Protein AF-A0A966RNT3-F1 (afdb_monomer_lite)

Secondary structure (DSSP, 8-state):
--TTPPPPGGGGGGT--SHHHHHHHHHHTSTT--------S-HHHHHHHHHTTSSPPP-HHHHHHHHHHHHTSTTSTTGGGSPSSTT----THHHHHHHHHHHHT-

pLDDT: mean 90.94, std 10.98, range [44.88, 98.62]

Structure (mmCIF, N/CA/C/O backbone):
data_AF-A0A966RNT3-F1
#
_entry.id   AF-A0A966RNT3-F1
#
loop_
_atom_site.group_PDB
_atom_site.id
_atom_site.type_symbol
_atom_site.label_atom_id
_atom_site.label_alt_id
_atom_site.label_comp_id
_atom_site.label_asym_id
_atom_site.label_entity_id
_atom_site.label_seq_id
_atom_site.pdbx_PDB_ins_code
_atom_site.Cartn_x
_atom_site.Cartn_y
_atom_site.Cartn_z
_atom_site.occupancy
_atom_site.B_iso_or_equiv
_atom_site.auth_seq_id
_atom_site.auth_comp_id
_atom_site.auth_asym_id
_atom_site.auth_atom_id
_atom_site.pdbx_PDB_model_num
ATOM 1 N N . LEU A 1 1 ? 2.301 7.271 -9.267 1.00 90.75 1 LEU A N 1
ATOM 2 C CA . LEU A 1 1 ? 1.160 7.759 -8.456 1.00 90.75 1 LEU A CA 1
ATOM 3 C C . LEU A 1 1 ? 1.548 8.147 -7.020 1.00 90.75 1 LEU A C 1
ATOM 5 O O . LEU A 1 1 ? 1.351 9.301 -6.655 1.00 90.75 1 LEU A O 1
ATOM 9 N N . VAL A 1 2 ? 2.094 7.229 -6.207 1.00 95.19 2 VAL A N 1
ATOM 10 C CA . VAL A 1 2 ? 2.325 7.459 -4.758 1.00 95.19 2 VAL A CA 1
ATOM 11 C C . VAL A 1 2 ? 3.765 7.787 -4.344 1.00 95.19 2 VAL A C 1
ATOM 13 O O . VAL A 1 2 ? 4.029 8.012 -3.167 1.00 95.19 2 VAL A O 1
ATOM 16 N N . GLN A 1 3 ? 4.704 7.834 -5.289 1.00 92.19 3 GLN A N 1
ATOM 17 C CA . GLN A 1 3 ? 6.102 8.173 -5.007 1.00 92.19 3 GLN A CA 1
ATOM 18 C C . GLN A 1 3 ? 6.213 9.546 -4.329 1.00 92.19 3 GLN A C 1
ATOM 20 O O . GLN A 1 3 ? 5.569 10.501 -4.758 1.00 92.19 3 GLN A O 1
ATOM 25 N N . GLY A 1 4 ? 7.002 9.622 -3.253 1.00 94.94 4 GLY A N 1
ATOM 26 C CA . GLY A 1 4 ? 7.193 10.844 -2.463 1.00 94.94 4 GLY A CA 1
ATOM 27 C C . GLY A 1 4 ? 5.978 11.280 -1.634 1.00 94.94 4 GLY A C 1
ATOM 28 O O . GLY A 1 4 ? 6.064 12.269 -0.915 1.00 94.94 4 GLY A O 1
ATOM 29 N N . ARG A 1 5 ? 4.845 10.566 -1.701 1.00 96.50 5 ARG A N 1
ATOM 30 C CA . ARG A 1 5 ? 3.645 10.904 -0.928 1.00 96.50 5 ARG A CA 1
ATOM 31 C C . ARG A 1 5 ? 3.654 10.172 0.416 1.00 96.50 5 ARG A C 1
ATOM 33 O O . ARG A 1 5 ? 3.899 8.962 0.428 1.00 96.50 5 ARG A O 1
ATOM 40 N N . PRO A 1 6 ? 3.321 10.845 1.530 1.00 96.75 6 PRO A N 1
ATOM 41 C CA . PRO A 1 6 ? 3.180 10.174 2.813 1.00 96.75 6 PRO A CA 1
ATOM 42 C C . PRO A 1 6 ? 1.969 9.238 2.801 1.00 96.75 6 PRO A C 1
ATOM 44 O O . PRO A 1 6 ? 0.970 9.490 2.112 1.00 96.75 6 PRO A O 1
ATOM 47 N N . LEU A 1 7 ? 2.044 8.176 3.602 1.00 97.88 7 LEU A N 1
ATOM 48 C CA . LEU A 1 7 ? 0.872 7.369 3.917 1.00 97.88 7 LEU A CA 1
ATOM 49 C C . LEU A 1 7 ? -0.191 8.225 4.621 1.00 97.88 7 LEU A C 1
ATOM 51 O O . LEU A 1 7 ? 0.154 9.140 5.375 1.00 97.88 7 LEU A O 1
ATOM 55 N N . PRO A 1 8 ? -1.487 7.937 4.418 1.00 97.75 8 PRO A N 1
ATOM 56 C CA . PRO A 1 8 ? -2.514 8.540 5.254 1.00 97.75 8 PRO A CA 1
ATOM 57 C C . PRO A 1 8 ? -2.312 8.120 6.718 1.00 97.75 8 PRO A C 1
ATOM 59 O O . PRO A 1 8 ? -1.932 6.983 6.992 1.00 97.75 8 PRO A O 1
ATOM 62 N N . SER A 1 9 ? -2.605 9.012 7.666 1.00 97.12 9 SER A N 1
ATOM 63 C CA . SER A 1 9 ? -2.390 8.767 9.104 1.00 97.12 9 SER A CA 1
ATOM 64 C C . SER A 1 9 ? -3.065 7.487 9.607 1.00 97.12 9 SER A C 1
ATOM 66 O O . SER A 1 9 ? -2.471 6.740 10.382 1.00 97.12 9 SER A O 1
ATOM 68 N N . PHE A 1 10 ? -4.261 7.188 9.095 1.00 97.00 10 PHE A N 1
ATOM 69 C CA . PHE A 1 10 ? -5.021 5.989 9.447 1.00 97.00 10 PHE A CA 1
ATOM 70 C C . PHE A 1 10 ? -4.380 4.673 9.004 1.00 97.00 10 PHE A C 1
ATOM 72 O O . PHE A 1 10 ? -4.769 3.615 9.480 1.00 97.00 10 PHE A O 1
ATOM 79 N N . ALA A 1 11 ? -3.386 4.696 8.112 1.00 97.56 11 ALA A N 1
ATOM 80 C CA . ALA A 1 11 ? -2.675 3.483 7.715 1.00 97.56 11 ALA A CA 1
ATOM 81 C C . ALA A 1 11 ? -2.009 2.791 8.924 1.00 97.56 11 ALA A C 1
ATOM 83 O O . ALA A 1 11 ? -1.867 1.569 8.939 1.00 97.56 11 ALA A O 1
ATOM 84 N N . LYS A 1 12 ? -1.669 3.559 9.969 1.00 95.88 12 LYS A N 1
ATOM 85 C CA . LYS A 1 12 ? -1.120 3.033 11.224 1.00 95.88 12 LYS A CA 1
ATOM 86 C C . LYS A 1 12 ? -2.105 2.146 11.994 1.00 95.88 12 LYS A C 1
ATOM 88 O O . LYS A 1 12 ? -1.653 1.253 12.699 1.00 95.88 12 LYS A O 1
ATOM 93 N N . GLU A 1 13 ? -3.419 2.328 11.815 1.00 95.25 13 GLU A N 1
ATOM 94 C CA . GLU A 1 13 ? -4.462 1.488 12.440 1.00 95.25 13 GLU A CA 1
ATOM 95 C C . GLU A 1 13 ? -4.306 0.003 12.043 1.00 95.25 13 GLU A C 1
ATOM 97 O O . GLU A 1 13 ? -4.639 -0.893 12.814 1.00 95.25 13 GLU A O 1
ATOM 102 N N . ILE A 1 14 ? -3.733 -0.262 10.861 1.00 96.69 14 ILE A N 1
ATOM 103 C CA . ILE A 1 14 ? -3.438 -1.606 10.332 1.00 96.69 14 ILE A CA 1
ATOM 104 C C . ILE A 1 14 ? -1.932 -1.883 10.215 1.00 96.69 14 ILE A C 1
ATOM 106 O O . ILE A 1 14 ? -1.521 -2.739 9.432 1.00 96.69 14 ILE A O 1
ATOM 110 N N . ALA A 1 15 ? -1.115 -1.164 10.993 1.00 97.00 15 ALA A N 1
ATOM 111 C CA . ALA A 1 15 ? 0.343 -1.301 11.045 1.00 97.00 15 ALA A CA 1
ATOM 112 C C . ALA A 1 15 ? 1.055 -1.138 9.684 1.00 97.00 15 ALA A C 1
ATOM 114 O O . ALA A 1 15 ? 2.092 -1.749 9.442 1.00 97.00 15 ALA A O 1
ATOM 115 N N . CYS A 1 16 ? 0.508 -0.319 8.780 1.00 98.06 16 CYS A N 1
ATOM 116 C CA . CYS A 1 16 ? 1.198 0.031 7.540 1.00 98.06 16 CYS A CA 1
ATOM 117 C C . CYS A 1 16 ? 2.248 1.121 7.782 1.00 98.06 16 CYS A C 1
ATOM 119 O O . CYS A 1 16 ? 1.931 2.217 8.247 1.00 98.06 16 CYS A O 1
ATOM 121 N N . GLU A 1 17 ? 3.471 0.853 7.342 1.00 97.31 17 GLU A N 1
ATOM 122 C CA . GLU A 1 17 ? 4.618 1.767 7.379 1.00 97.31 17 GLU A CA 1
ATOM 123 C C . GLU A 1 17 ? 5.025 2.254 5.981 1.00 97.31 17 GLU A C 1
ATOM 125 O O . GLU A 1 17 ? 5.710 3.262 5.831 1.00 97.31 17 GLU A O 1
ATOM 130 N N . ASN A 1 18 ? 4.588 1.556 4.931 1.00 97.94 18 ASN A N 1
ATOM 131 C CA . ASN A 1 18 ? 4.857 1.909 3.538 1.00 97.94 18 ASN A CA 1
ATOM 132 C C . ASN A 1 18 ? 3.677 1.564 2.611 1.00 97.94 18 ASN A C 1
ATOM 134 O O . ASN A 1 18 ? 2.742 0.847 2.973 1.00 97.94 18 ASN A O 1
ATOM 138 N N . TRP A 1 19 ? 3.724 2.085 1.383 1.00 98.12 19 TRP A N 1
ATOM 139 C CA . TRP A 1 19 ? 2.666 1.895 0.388 1.00 98.12 19 TRP A CA 1
ATOM 140 C C . TRP A 1 19 ? 2.512 0.447 -0.093 1.00 98.12 19 TRP A C 1
ATOM 142 O O . TRP A 1 19 ? 1.398 0.052 -0.425 1.00 98.12 19 TRP A O 1
ATOM 152 N N . ALA A 1 20 ? 3.578 -0.363 -0.098 1.00 97.62 20 ALA A N 1
ATOM 153 C CA . ALA A 1 20 ? 3.470 -1.771 -0.483 1.00 97.62 20 ALA A CA 1
ATOM 154 C C . ALA A 1 20 ? 2.569 -2.538 0.497 1.00 97.62 20 ALA A C 1
ATOM 156 O O . ALA A 1 20 ? 1.631 -3.212 0.073 1.00 97.62 20 ALA A O 1
ATOM 157 N N . GLN A 1 21 ? 2.770 -2.344 1.804 1.00 98.38 21 GLN A N 1
ATOM 158 C CA . GLN A 1 21 ? 1.903 -2.913 2.841 1.00 98.38 21 GLN A CA 1
ATOM 159 C C . GLN A 1 21 ? 0.458 -2.431 2.701 1.00 98.38 21 GLN A C 1
ATOM 161 O O . GLN A 1 21 ? -0.464 -3.241 2.769 1.00 98.38 21 GLN A O 1
ATOM 166 N N . TYR A 1 22 ? 0.263 -1.134 2.439 1.00 98.50 22 TYR A N 1
ATOM 167 C CA . TYR A 1 22 ? -1.060 -0.547 2.232 1.00 98.50 22 TYR A CA 1
ATOM 168 C C . TYR A 1 22 ? -1.817 -1.230 1.084 1.00 98.50 22 TYR A C 1
ATOM 170 O O . TYR A 1 22 ? -2.961 -1.646 1.258 1.00 98.50 22 TYR A O 1
ATOM 178 N N . PHE A 1 23 ? -1.182 -1.402 -0.078 1.00 97.81 23 PHE A N 1
ATOM 179 C CA . PHE A 1 23 ? -1.828 -2.038 -1.227 1.00 97.81 23 PHE A CA 1
ATOM 180 C C . PHE A 1 23 ? -2.064 -3.531 -1.015 1.00 97.81 23 PHE A C 1
ATOM 182 O O . PHE A 1 23 ? -3.159 -4.020 -1.283 1.00 97.81 23 PHE A O 1
ATOM 189 N N . LEU A 1 24 ? -1.075 -4.256 -0.491 1.00 98.25 24 LEU A N 1
ATOM 190 C CA . LEU A 1 24 ? -1.206 -5.696 -0.280 1.00 98.25 24 LEU A CA 1
ATOM 191 C C . LEU A 1 24 ? -2.289 -6.024 0.746 1.00 98.25 24 LEU A C 1
ATOM 193 O O . LEU A 1 24 ? -3.098 -6.915 0.499 1.00 98.25 24 LEU A O 1
ATOM 197 N N . LYS A 1 25 ? -2.374 -5.262 1.844 1.00 98.31 25 LYS A N 1
ATOM 198 C CA . LYS A 1 25 ? -3.446 -5.408 2.838 1.00 98.31 25 LYS A CA 1
ATOM 199 C C . LYS A 1 25 ? -4.824 -5.089 2.261 1.00 98.31 25 LYS A C 1
ATOM 201 O O . LYS A 1 25 ? -5.794 -5.763 2.605 1.00 98.31 25 LYS A O 1
ATOM 206 N N . TRP A 1 26 ? -4.929 -4.103 1.366 1.00 98.44 26 TRP A N 1
ATOM 207 C CA . TRP A 1 26 ? -6.189 -3.812 0.678 1.00 98.44 26 TRP A CA 1
ATOM 208 C C . TRP A 1 26 ? -6.665 -5.003 -0.165 1.00 98.44 26 TRP A C 1
ATOM 210 O O . TRP A 1 26 ? -7.831 -5.376 -0.075 1.00 98.44 26 TRP A O 1
ATOM 220 N N . VAL A 1 27 ? -5.757 -5.631 -0.923 1.00 97.75 27 VAL A N 1
ATOM 221 C CA . VAL A 1 27 ? -6.076 -6.781 -1.786 1.00 97.75 27 VAL A CA 1
ATOM 222 C C . VAL A 1 27 ? -6.389 -8.032 -0.962 1.00 97.75 27 VAL A C 1
ATOM 224 O O . VAL A 1 27 ? -7.463 -8.608 -1.114 1.00 97.75 27 VAL A O 1
ATOM 227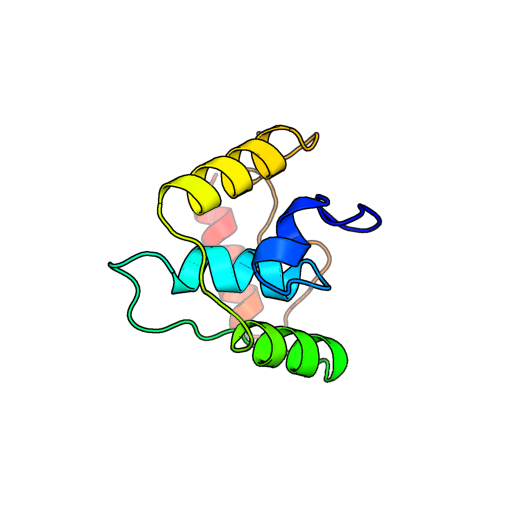 N N . ILE A 1 28 ? -5.482 -8.447 -0.070 1.00 97.19 28 ILE A N 1
ATOM 228 C CA . ILE A 1 28 ? -5.587 -9.730 0.653 1.00 97.19 28 ILE A CA 1
ATOM 229 C C . ILE A 1 28 ? -6.766 -9.778 1.633 1.00 97.19 28 ILE A C 1
ATOM 231 O O . ILE A 1 28 ? -7.213 -10.850 2.014 1.00 97.19 28 ILE A O 1
ATOM 235 N N . SER A 1 29 ? -7.283 -8.623 2.053 1.00 97.69 29 SER A N 1
ATOM 236 C CA . SER A 1 29 ? -8.418 -8.552 2.979 1.00 97.69 29 SER A CA 1
ATOM 237 C C . SER A 1 29 ? -9.785 -8.689 2.307 1.00 97.69 29 SER A C 1
ATOM 239 O O . SER A 1 29 ? -10.810 -8.763 2.993 1.00 97.69 29 SER A O 1
ATOM 241 N N . HIS A 1 30 ? -9.841 -8.685 0.973 1.00 98.06 30 HIS A N 1
ATOM 242 C CA . HIS A 1 30 ? -11.087 -8.915 0.262 1.00 98.06 30 HIS A CA 1
ATOM 243 C C . HIS A 1 30 ? -11.503 -10.392 0.407 1.00 98.06 30 HIS A C 1
ATOM 245 O O . HIS A 1 30 ? -10.712 -11.267 0.071 1.00 98.06 30 HIS A O 1
ATOM 251 N N . PRO A 1 31 ? -12.741 -10.707 0.834 1.00 97.12 31 PRO A N 1
ATOM 252 C CA . PRO A 1 31 ? -13.137 -12.080 1.175 1.00 97.12 31 PRO A CA 1
ATOM 253 C C . PRO A 1 31 ? -13.089 -13.067 -0.002 1.00 97.12 31 PRO A C 1
ATOM 255 O O . PRO A 1 31 ? -12.969 -14.265 0.210 1.00 97.12 31 PRO A O 1
ATOM 258 N N . ALA A 1 32 ? -13.167 -12.576 -1.243 1.00 98.00 32 ALA A N 1
ATOM 259 C CA . ALA A 1 32 ? -13.021 -13.406 -2.445 1.00 98.00 32 ALA A CA 1
ATOM 260 C C . ALA A 1 32 ? -11.557 -13.709 -2.834 1.00 98.00 32 ALA A C 1
ATOM 262 O O . ALA A 1 32 ? -11.325 -14.446 -3.788 1.00 98.00 32 ALA A O 1
ATOM 263 N N . ILE A 1 33 ? -10.570 -13.113 -2.159 1.00 97.69 33 ILE A N 1
ATOM 264 C CA . ILE A 1 33 ? -9.148 -13.309 -2.455 1.00 97.69 33 ILE A CA 1
ATOM 265 C C . ILE A 1 33 ? -8.590 -14.377 -1.520 1.00 97.69 33 ILE A C 1
ATOM 267 O O . ILE A 1 33 ? -8.611 -14.228 -0.304 1.00 97.69 33 ILE A O 1
ATOM 271 N N . THR A 1 34 ? -8.058 -15.450 -2.101 1.00 95.31 34 THR A N 1
ATOM 272 C CA . THR A 1 34 ? -7.473 -16.578 -1.359 1.00 95.31 34 THR A CA 1
ATOM 273 C C . THR A 1 34 ? -5.953 -16.501 -1.262 1.00 95.31 34 THR A C 1
ATOM 275 O O . THR A 1 34 ? -5.361 -17.044 -0.334 1.00 95.31 34 THR A O 1
ATOM 278 N N . CYS A 1 35 ? -5.303 -15.830 -2.214 1.00 94.62 35 CYS A N 1
ATOM 279 C CA . CYS A 1 35 ? -3.854 -15.712 -2.276 1.00 94.62 35 CYS A CA 1
ATOM 280 C C . CYS A 1 35 ? -3.447 -14.399 -2.954 1.00 94.62 35 CYS A C 1
ATOM 282 O O . CYS A 1 35 ? -4.084 -13.953 -3.908 1.00 94.62 35 CYS A O 1
ATOM 284 N N . VAL A 1 36 ? -2.352 -13.802 -2.481 1.00 95.75 36 VAL A N 1
ATOM 285 C CA . VAL A 1 36 ? -1.680 -12.670 -3.129 1.00 95.75 36 VAL A CA 1
ATOM 286 C C . VAL A 1 36 ? -0.220 -13.052 -3.337 1.00 95.75 36 VAL A C 1
ATOM 288 O O . VAL A 1 36 ? 0.440 -13.493 -2.399 1.00 95.75 36 VAL A O 1
ATOM 291 N N . ILE A 1 37 ? 0.286 -12.878 -4.561 1.00 95.56 37 ILE A N 1
ATOM 292 C CA . ILE A 1 37 ? 1.619 -13.344 -4.974 1.00 95.56 37 ILE A CA 1
ATOM 293 C C . ILE A 1 37 ? 2.455 -12.140 -5.443 1.00 95.56 37 ILE A C 1
ATOM 295 O O . ILE A 1 37 ? 2.593 -11.908 -6.647 1.00 95.56 37 ILE A O 1
ATOM 299 N N . PRO A 1 38 ? 2.978 -11.306 -4.524 1.00 94.94 38 PRO A N 1
ATOM 300 C CA . PRO A 1 38 ? 3.782 -10.158 -4.911 1.00 94.94 38 PRO A CA 1
ATOM 301 C C . PRO A 1 38 ? 5.216 -10.590 -5.243 1.00 94.94 38 PRO A C 1
ATOM 303 O O . PRO A 1 38 ? 5.913 -11.168 -4.412 1.00 94.94 38 PRO A O 1
ATOM 306 N N . ALA A 1 39 ? 5.680 -10.264 -6.449 1.00 92.25 39 ALA A N 1
ATOM 307 C CA . ALA A 1 39 ? 7.033 -10.572 -6.907 1.00 92.25 39 ALA A CA 1
ATOM 308 C C . ALA A 1 39 ? 7.928 -9.325 -6.911 1.00 92.25 39 ALA A C 1
ATOM 310 O O . ALA A 1 39 ? 7.513 -8.236 -7.309 1.00 92.25 39 ALA A O 1
ATOM 311 N N . THR A 1 40 ? 9.180 -9.487 -6.489 1.00 93.25 40 THR A N 1
ATOM 312 C CA . THR A 1 40 ? 10.2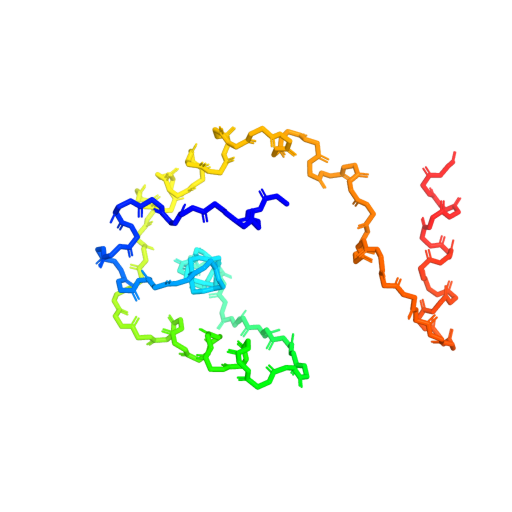09 -8.442 -6.542 1.00 93.25 40 THR A CA 1
ATOM 313 C C . THR A 1 40 ? 11.598 -9.075 -6.507 1.00 93.25 40 THR A C 1
ATOM 315 O O . THR A 1 40 ? 11.794 -10.083 -5.836 1.00 93.25 40 THR A O 1
ATOM 318 N N . SER A 1 41 ? 12.566 -8.473 -7.200 1.00 92.25 41 SER A N 1
ATOM 319 C CA . SER A 1 41 ? 13.999 -8.778 -7.056 1.00 92.25 41 SER A CA 1
ATOM 320 C C . SER A 1 41 ? 14.721 -7.816 -6.104 1.00 92.25 41 SER A C 1
ATOM 322 O O . SER A 1 41 ? 15.901 -7.990 -5.820 1.00 92.25 41 SER A O 1
ATOM 324 N N . ASN A 1 42 ? 14.029 -6.778 -5.622 1.00 94.94 42 ASN A N 1
ATOM 325 C CA . ASN A 1 42 ? 14.574 -5.820 -4.668 1.00 94.94 42 ASN A CA 1
ATOM 326 C C . ASN A 1 42 ? 14.312 -6.310 -3.227 1.00 94.94 42 ASN A C 1
ATOM 328 O O . ASN A 1 42 ? 13.136 -6.424 -2.855 1.00 94.94 42 ASN A O 1
ATOM 332 N N . PRO A 1 43 ? 15.358 -6.543 -2.409 1.00 97.31 43 PRO A N 1
ATOM 333 C CA . PRO A 1 43 ? 15.212 -7.053 -1.043 1.00 97.31 43 PRO A CA 1
ATOM 334 C C . PRO A 1 43 ? 14.471 -6.084 -0.110 1.00 97.31 43 PRO A C 1
ATOM 336 O O . PRO A 1 43 ? 13.737 -6.523 0.773 1.00 97.31 43 PRO A O 1
ATOM 339 N N . VAL A 1 44 ? 14.571 -4.769 -0.334 1.00 96.75 44 VAL A N 1
ATOM 340 C CA . VAL A 1 44 ? 13.816 -3.768 0.436 1.00 96.75 44 VAL A CA 1
ATOM 341 C C . VAL A 1 44 ? 12.321 -3.932 0.183 1.00 96.75 44 VAL A C 1
ATOM 343 O O . VAL A 1 44 ? 11.536 -4.013 1.124 1.00 96.75 44 VAL A O 1
ATOM 346 N N . HIS A 1 45 ? 11.912 -4.050 -1.082 1.00 96.75 45 HIS A N 1
ATOM 347 C CA . HIS A 1 45 ? 10.509 -4.313 -1.413 1.00 96.75 45 HIS A CA 1
ATOM 348 C C . HIS A 1 45 ? 10.050 -5.675 -0.881 1.00 96.75 45 HIS A C 1
ATOM 350 O O . HIS A 1 45 ? 8.901 -5.814 -0.476 1.00 96.75 45 HIS A O 1
ATOM 356 N N . GLN A 1 46 ? 10.931 -6.680 -0.852 1.00 97.81 46 GLN A N 1
ATOM 357 C CA . GLN A 1 46 ? 10.597 -7.990 -0.297 1.00 97.81 46 GLN A CA 1
ATOM 358 C C . GLN A 1 46 ? 10.271 -7.888 1.197 1.00 97.81 46 GLN A C 1
ATOM 360 O O . GLN A 1 46 ? 9.228 -8.384 1.622 1.00 97.81 46 GLN A O 1
ATOM 365 N N . ALA A 1 47 ? 11.102 -7.191 1.976 1.00 97.94 47 ALA A N 1
ATOM 366 C CA . ALA A 1 47 ? 10.834 -6.938 3.389 1.00 97.94 47 ALA A CA 1
ATOM 367 C C . ALA A 1 47 ? 9.501 -6.195 3.590 1.00 97.94 47 ALA A C 1
ATOM 369 O O . ALA A 1 47 ? 8.703 -6.561 4.454 1.00 97.94 47 ALA A O 1
ATOM 370 N N . GLN A 1 48 ? 9.208 -5.204 2.742 1.00 97.81 48 GLN A N 1
ATOM 371 C CA . GLN A 1 48 ? 7.930 -4.488 2.769 1.00 97.81 48 GLN A CA 1
ATOM 372 C C . GLN A 1 48 ? 6.736 -5.406 2.460 1.00 97.81 48 GLN A C 1
ATOM 374 O O . GLN A 1 48 ? 5.738 -5.355 3.179 1.00 97.81 48 GLN A O 1
ATOM 379 N N . ASN A 1 49 ? 6.851 -6.276 1.449 1.00 97.81 49 ASN A N 1
ATOM 380 C CA . ASN A 1 49 ? 5.811 -7.240 1.081 1.00 97.81 49 ASN A CA 1
ATOM 381 C C . ASN A 1 49 ? 5.506 -8.205 2.232 1.00 97.81 49 ASN A C 1
ATOM 383 O O . ASN A 1 49 ? 4.343 -8.410 2.567 1.00 97.81 49 ASN A O 1
ATOM 387 N N . ILE A 1 50 ? 6.542 -8.754 2.873 1.00 97.12 50 ILE A N 1
ATOM 388 C CA . ILE A 1 50 ? 6.385 -9.632 4.042 1.00 97.12 50 ILE A CA 1
ATOM 389 C C . ILE A 1 50 ? 5.774 -8.872 5.224 1.00 97.12 50 ILE A C 1
ATOM 391 O O . ILE A 1 50 ? 4.929 -9.413 5.936 1.00 97.12 50 ILE A O 1
ATOM 395 N N . GLY A 1 51 ? 6.128 -7.598 5.407 1.00 96.88 51 GLY A N 1
ATOM 396 C CA . GLY A 1 51 ? 5.534 -6.747 6.437 1.00 96.88 51 GLY A CA 1
ATOM 397 C C . GLY A 1 51 ? 4.013 -6.589 6.315 1.00 96.88 51 GLY A C 1
ATOM 398 O O . GLY A 1 51 ? 3.347 -6.366 7.321 1.00 96.88 51 GLY A O 1
ATOM 399 N N . ALA A 1 52 ? 3.427 -6.785 5.127 1.00 97.31 52 ALA A N 1
ATOM 400 C CA . ALA A 1 52 ? 1.974 -6.717 4.936 1.00 97.31 52 ALA A CA 1
ATOM 401 C C . ALA A 1 52 ? 1.213 -7.801 5.728 1.00 97.31 52 ALA A C 1
ATOM 403 O O . ALA A 1 52 ? 0.028 -7.631 6.022 1.00 97.31 52 ALA A O 1
ATOM 404 N N . LEU A 1 53 ? 1.903 -8.883 6.107 1.00 94.94 53 LEU A N 1
ATOM 405 C CA . LEU A 1 53 ? 1.373 -9.992 6.904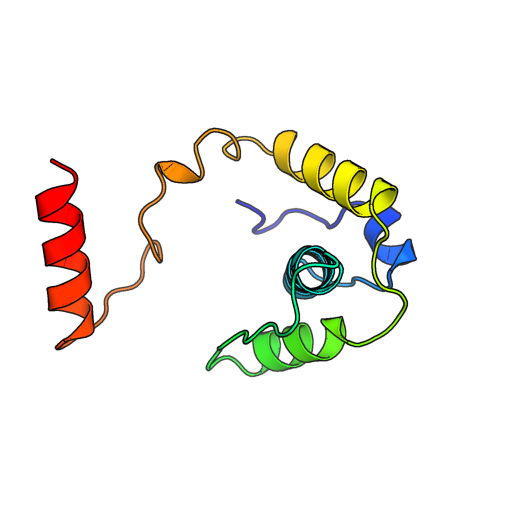 1.00 94.94 53 LEU A CA 1
ATOM 406 C C . LEU A 1 53 ? 1.300 -9.684 8.413 1.00 94.94 53 LEU A C 1
ATOM 408 O O . LEU A 1 53 ? 0.862 -10.530 9.187 1.00 94.94 53 LEU A O 1
ATOM 412 N N . ARG A 1 54 ? 1.755 -8.506 8.862 1.00 95.25 54 ARG A N 1
ATOM 413 C CA . ARG A 1 54 ? 1.760 -8.105 10.280 1.00 95.25 54 ARG A CA 1
ATOM 414 C C . ARG A 1 54 ? 0.590 -7.184 10.607 1.00 95.25 54 ARG A C 1
ATOM 416 O O . ARG A 1 54 ? 0.212 -6.362 9.782 1.00 95.25 54 ARG A O 1
ATOM 423 N N . GLY A 1 55 ? 0.046 -7.279 11.820 1.00 93.81 55 GLY A N 1
ATOM 424 C CA . GLY A 1 55 ? -1.112 -6.485 12.250 1.00 93.81 55 GLY A CA 1
ATOM 425 C C . GLY A 1 55 ? -2.420 -6.891 11.561 1.00 93.81 55 GLY A C 1
ATOM 426 O O . GLY A 1 55 ? -2.449 -7.791 10.723 1.00 93.81 55 GLY A O 1
ATOM 427 N N . HIS A 1 56 ? -3.515 -6.217 11.905 1.00 95.62 56 HIS A N 1
ATOM 428 C CA . HIS A 1 56 ? -4.847 -6.562 11.406 1.00 95.62 56 HIS A CA 1
ATOM 429 C C . HIS A 1 56 ? -5.014 -6.261 9.907 1.00 95.62 56 HIS A C 1
ATOM 431 O O . HIS A 1 56 ? -4.321 -5.414 9.327 1.00 95.62 56 HIS A O 1
ATOM 437 N N . LEU A 1 57 ? -5.936 -6.979 9.269 1.00 97.38 57 LEU A N 1
ATOM 438 C CA . LEU A 1 57 ? -6.370 -6.711 7.901 1.00 97.38 57 LEU A CA 1
ATOM 439 C C . LEU A 1 57 ? -7.539 -5.716 7.901 1.00 97.38 57 LEU A C 1
ATOM 441 O O . LEU A 1 57 ? -8.361 -5.756 8.817 1.00 97.38 57 LEU A O 1
ATOM 445 N N . PRO A 1 58 ? -7.640 -4.831 6.893 1.00 98.12 58 PRO A N 1
ATOM 446 C CA . PRO A 1 58 ? -8.741 -3.885 6.819 1.00 98.12 58 PRO A CA 1
ATOM 447 C C . PRO A 1 58 ? -10.060 -4.592 6.501 1.00 98.12 58 PRO A C 1
ATOM 449 O O . PRO A 1 58 ? -10.141 -5.420 5.594 1.00 98.12 58 PRO A O 1
ATOM 452 N N . ASP A 1 59 ? -11.122 -4.218 7.206 1.00 97.69 59 ASP A N 1
ATOM 453 C CA . ASP A 1 59 ? -12.477 -4.648 6.876 1.00 97.69 59 ASP A CA 1
ATOM 454 C C . ASP A 1 59 ? -13.024 -3.918 5.626 1.00 97.69 59 ASP A C 1
ATOM 456 O O . ASP A 1 59 ? -12.332 -3.144 4.955 1.00 97.69 59 ASP A O 1
ATOM 460 N N . LYS A 1 60 ? -14.297 -4.156 5.288 1.00 98.38 60 LYS A N 1
ATOM 461 C CA . LYS A 1 60 ? -14.960 -3.503 4.145 1.00 98.38 60 LYS A CA 1
ATOM 462 C C . LYS A 1 60 ? -14.982 -1.972 4.274 1.00 98.38 60 LYS A C 1
ATOM 464 O O . LYS A 1 60 ? -14.803 -1.275 3.269 1.00 98.38 60 LYS A O 1
ATOM 469 N N . GLY A 1 61 ? -15.213 -1.452 5.478 1.00 98.38 61 GLY A N 1
ATOM 470 C CA . GLY A 1 61 ? -15.281 -0.016 5.744 1.00 98.38 61 GLY A CA 1
ATOM 471 C C . GLY A 1 61 ? -13.917 0.642 5.565 1.00 98.38 61 GLY A C 1
ATOM 472 O O . GLY A 1 61 ? -13.782 1.610 4.811 1.00 98.38 61 GLY A O 1
ATOM 473 N N . LEU A 1 62 ? -12.882 0.056 6.163 1.00 98.19 62 LEU A N 1
ATOM 474 C CA . LEU A 1 62 ? -11.517 0.540 6.046 1.00 98.19 62 LEU A CA 1
ATOM 475 C C . LEU A 1 62 ? -10.989 0.405 4.613 1.00 98.19 62 LEU A C 1
ATOM 477 O O . LEU A 1 62 ? -10.400 1.359 4.111 1.00 98.19 62 LEU A O 1
ATOM 481 N N . ARG A 1 63 ? -11.286 -0.683 3.886 1.00 98.50 63 ARG A N 1
ATOM 482 C CA . ARG A 1 63 ? -10.972 -0.783 2.444 1.00 98.50 63 ARG A CA 1
ATOM 483 C C . ARG A 1 63 ? -11.618 0.330 1.618 1.00 98.50 63 ARG A C 1
ATOM 485 O O . ARG A 1 63 ? -10.986 0.850 0.698 1.00 98.50 63 ARG A O 1
ATOM 492 N N . SER A 1 64 ? -12.850 0.718 1.948 1.00 98.62 64 SER A N 1
ATOM 493 C CA . SER A 1 64 ? -13.547 1.821 1.272 1.00 98.62 64 SER A CA 1
ATOM 494 C C . SER A 1 64 ? -12.883 3.169 1.574 1.00 98.62 64 SER A C 1
ATOM 496 O O . SER A 1 64 ? -12.665 3.973 0.672 1.00 98.62 64 SER A O 1
ATOM 498 N N . ARG A 1 65 ? -12.481 3.407 2.830 1.00 98.38 65 ARG A N 1
ATOM 499 C CA . ARG A 1 65 ? -11.686 4.587 3.222 1.00 98.38 65 ARG A CA 1
ATOM 500 C C . ARG A 1 65 ? -10.330 4.613 2.513 1.00 98.38 65 ARG A C 1
ATOM 502 O O . ARG A 1 65 ? -9.880 5.674 2.080 1.00 98.38 65 ARG A O 1
ATOM 509 N N . MET A 1 66 ? -9.701 3.449 2.358 1.00 98.56 66 MET A N 1
ATOM 510 C CA . MET A 1 66 ? -8.438 3.316 1.645 1.00 98.56 66 MET A CA 1
ATOM 511 C C . MET A 1 66 ? -8.565 3.679 0.164 1.00 98.56 66 MET A C 1
ATOM 513 O O . MET A 1 66 ? -7.687 4.371 -0.352 1.00 98.56 66 MET A O 1
ATOM 517 N N . LEU A 1 67 ? -9.654 3.256 -0.490 1.00 98.12 67 LEU A N 1
ATOM 518 C CA . LEU A 1 67 ? -9.972 3.615 -1.874 1.00 98.12 67 LEU A CA 1
ATOM 519 C C . LEU A 1 67 ? -10.209 5.122 -2.018 1.00 98.12 67 LEU A C 1
ATOM 521 O O . LEU A 1 67 ? -9.543 5.753 -2.830 1.00 98.12 67 LEU A O 1
ATOM 525 N N . LYS A 1 68 ? -11.039 5.724 -1.156 1.00 98.38 68 LYS A N 1
ATOM 526 C CA . LYS A 1 68 ? -11.282 7.181 -1.159 1.00 98.38 68 LYS A CA 1
ATOM 527 C C . LYS A 1 68 ? -9.995 7.997 -1.056 1.00 98.38 68 LYS A C 1
ATOM 529 O O . LYS A 1 68 ? -9.843 9.038 -1.689 1.00 98.38 68 LYS A O 1
ATOM 534 N N . ARG A 1 69 ? -9.028 7.523 -0.262 1.00 97.81 69 ARG A N 1
ATOM 535 C CA . ARG A 1 69 ? -7.708 8.159 -0.179 1.00 97.81 69 ARG A CA 1
ATOM 536 C C . ARG A 1 69 ? -6.940 8.086 -1.501 1.00 97.81 69 ARG A C 1
ATOM 538 O O . ARG A 1 69 ? -6.191 9.017 -1.787 1.00 97.81 69 ARG A O 1
ATOM 545 N N . MET A 1 70 ? -7.066 6.995 -2.250 1.00 97.88 70 MET A N 1
ATOM 546 C CA . MET A 1 70 ? -6.435 6.848 -3.563 1.00 97.88 70 MET A CA 1
ATOM 547 C C . MET A 1 70 ? -7.114 7.729 -4.609 1.00 97.88 70 MET A C 1
ATOM 549 O O . MET A 1 70 ? -6.411 8.413 -5.344 1.00 97.88 70 MET A O 1
ATOM 553 N N . GLU A 1 71 ? -8.446 7.789 -4.597 1.00 97.44 71 GLU A N 1
ATOM 554 C CA . GLU A 1 71 ? -9.254 8.652 -5.469 1.00 97.44 71 GLU A CA 1
ATOM 555 C C . GLU A 1 71 ? -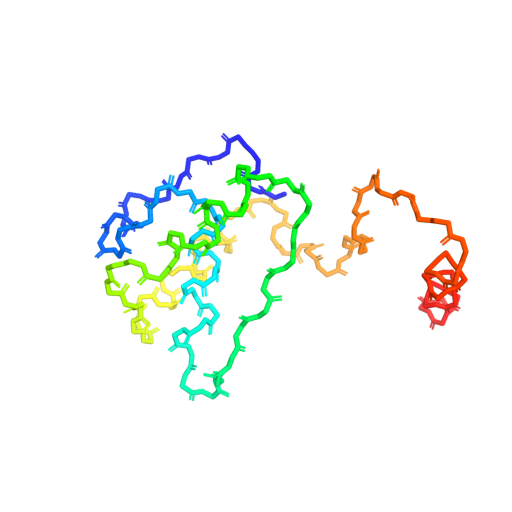8.913 10.138 -5.313 1.00 97.44 71 GLU A C 1
ATOM 557 O O . GLU A 1 71 ? -8.967 10.887 -6.283 1.00 97.44 71 GLU A O 1
ATOM 562 N N . SER A 1 72 ? -8.480 10.574 -4.124 1.00 96.69 72 SER A N 1
ATOM 563 C CA . SER A 1 72 ? -8.045 11.960 -3.908 1.00 96.69 72 SER A CA 1
ATOM 564 C C . SER A 1 72 ? -6.636 12.282 -4.426 1.00 96.69 72 SER A C 1
ATOM 566 O O . SER A 1 72 ? -6.189 13.427 -4.329 1.00 96.69 72 SER A O 1
ATOM 568 N N . ILE A 1 73 ? -5.888 11.301 -4.941 1.00 96.56 73 ILE A N 1
ATOM 569 C CA . ILE A 1 73 ? -4.557 11.533 -5.509 1.00 96.56 73 ILE A CA 1
ATOM 570 C C . ILE A 1 73 ? -4.695 11.926 -6.978 1.00 96.56 73 ILE A C 1
ATOM 572 O O . ILE A 1 73 ? -5.153 11.133 -7.794 1.00 96.56 73 ILE A O 1
ATOM 576 N N . LEU A 1 74 ? -4.196 13.117 -7.325 1.00 94.94 74 LEU A N 1
ATOM 577 C CA . LEU A 1 74 ? -4.110 13.580 -8.713 1.00 94.94 74 LEU A CA 1
ATOM 578 C C . LEU A 1 74 ? -3.477 12.510 -9.623 1.00 94.94 74 LEU A C 1
ATOM 580 O O . LEU A 1 74 ? -2.353 12.060 -9.363 1.00 94.94 74 LEU A O 1
ATOM 584 N N . GLY A 1 75 ? -4.195 12.141 -10.686 1.00 92.88 75 GLY A N 1
ATOM 585 C CA . GLY A 1 75 ? -3.797 11.129 -11.663 1.00 92.88 75 GLY A CA 1
ATOM 586 C C . GLY A 1 75 ? -4.303 9.714 -11.369 1.00 92.88 75 GLY A C 1
ATOM 587 O O . GLY A 1 75 ? -3.992 8.807 -12.137 1.00 92.88 75 GLY A O 1
ATOM 588 N N . PHE A 1 76 ? -5.052 9.488 -10.282 1.00 95.19 76 PHE A N 1
ATOM 589 C CA . PHE A 1 76 ? -5.698 8.192 -10.032 1.00 95.19 76 PHE A CA 1
ATOM 590 C C . PHE A 1 76 ? -6.791 7.882 -11.065 1.00 95.19 76 PHE A C 1
ATOM 592 O O . PHE A 1 76 ? -6.914 6.741 -11.502 1.00 95.19 76 PHE A O 1
ATOM 599 N N . ASP A 1 77 ? -7.514 8.906 -11.515 1.00 94.44 77 ASP A N 1
ATOM 600 C CA . ASP A 1 77 ? -8.517 8.858 -12.585 1.00 94.44 77 ASP A CA 1
ATOM 601 C C . ASP A 1 77 ? -7.954 8.331 -13.916 1.00 94.44 77 ASP A C 1
ATOM 603 O O . ASP A 1 77 ? -8.651 7.648 -14.660 1.00 94.44 77 ASP A O 1
ATOM 607 N N . LYS A 1 78 ? -6.663 8.564 -14.170 1.00 92.62 78 LYS A N 1
ATOM 608 C CA . LYS A 1 78 ? -5.958 8.163 -15.400 1.00 92.62 78 LYS A CA 1
ATOM 609 C C . LYS A 1 78 ? -5.132 6.891 -15.241 1.00 92.62 78 LYS A C 1
ATOM 611 O O . LYS A 1 78 ? -4.306 6.567 -16.094 1.00 92.62 78 LYS A O 1
ATOM 616 N N . LEU A 1 79 ? -5.298 6.154 -14.140 1.00 87.88 79 LEU A N 1
ATOM 617 C CA . LEU A 1 79 ? -4.452 4.992 -13.850 1.00 87.88 79 LEU A CA 1
ATOM 618 C C . LEU A 1 79 ? -4.536 3.925 -14.953 1.00 87.88 79 LEU A C 1
ATOM 620 O O . LEU A 1 79 ? -3.527 3.299 -15.266 1.00 87.88 79 LEU A O 1
ATOM 624 N N . GLN A 1 80 ? -5.709 3.768 -15.572 1.00 86.62 80 GLN A N 1
ATOM 625 C CA . GLN A 1 80 ? -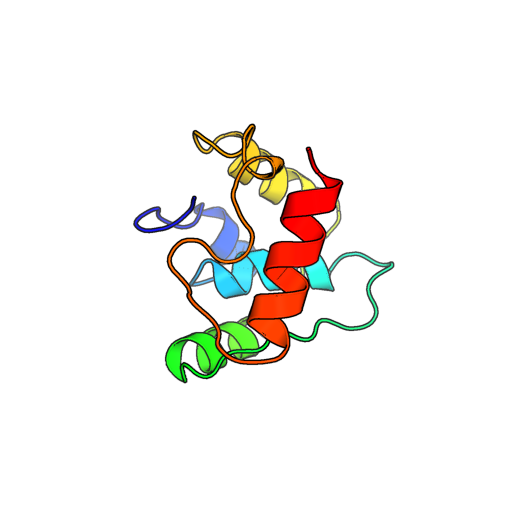5.938 2.811 -16.661 1.00 86.62 80 GLN A CA 1
ATOM 626 C C . GLN A 1 80 ? -5.250 3.206 -17.978 1.00 86.62 80 GLN A C 1
ATOM 628 O O . GLN A 1 80 ? -4.993 2.350 -18.816 1.00 86.62 80 GLN A O 1
ATOM 633 N N . GLU A 1 81 ? -4.910 4.484 -18.154 1.00 88.88 81 GLU A N 1
ATOM 634 C CA . GLU A 1 81 ? -4.185 4.989 -19.328 1.00 88.88 81 GLU A CA 1
ATOM 635 C C . GLU A 1 81 ? -2.668 4.770 -19.199 1.00 88.88 81 GLU A C 1
ATOM 637 O O . GLU A 1 81 ? -1.911 4.909 -20.161 1.00 88.88 81 GLU A O 1
ATOM 642 N N . THR A 1 82 ? -2.193 4.446 -17.992 1.00 82.62 82 THR A N 1
ATOM 643 C CA . THR A 1 82 ? -0.764 4.302 -17.716 1.00 82.62 82 THR A CA 1
ATOM 644 C C . THR A 1 82 ? -0.241 2.991 -18.314 1.00 82.62 82 THR A C 1
ATOM 646 O O . THR A 1 82 ? -0.808 1.929 -18.045 1.00 82.62 82 THR A O 1
ATOM 649 N N . PRO A 1 83 ? 0.871 3.010 -19.078 1.00 80.69 83 PRO A N 1
ATOM 650 C CA . PRO A 1 83 ? 1.420 1.790 -19.652 1.00 80.69 83 PRO A CA 1
ATOM 651 C C . PRO A 1 83 ? 1.819 0.796 -18.551 1.00 80.69 83 PRO A C 1
ATOM 653 O O . PRO A 1 83 ? 2.338 1.205 -17.506 1.00 80.69 83 PRO A O 1
ATOM 656 N N . PRO A 1 84 ? 1.635 -0.518 -18.769 1.00 69.75 84 PRO A N 1
ATOM 657 C CA . PRO A 1 84 ? 2.099 -1.518 -17.821 1.00 69.75 84 PRO A CA 1
ATOM 658 C C . PRO A 1 84 ? 3.628 -1.434 -17.679 1.00 69.75 84 PRO A C 1
ATOM 660 O O . PRO A 1 84 ? 4.360 -1.505 -18.662 1.00 69.75 84 PRO A O 1
ATOM 663 N N . TYR A 1 85 ? 4.092 -1.279 -16.436 1.00 76.38 85 TYR A N 1
ATOM 664 C CA . TYR A 1 85 ? 5.499 -1.085 -16.044 1.00 76.38 85 TYR A CA 1
ATOM 665 C C . TYR A 1 85 ? 6.195 0.137 -16.695 1.00 76.38 85 TYR A C 1
ATOM 667 O O . TYR A 1 85 ? 7.136 -0.024 -17.478 1.00 76.38 85 TYR A O 1
ATOM 675 N N . PRO A 1 86 ? 5.801 1.378 -16.341 1.00 76.75 86 PRO A N 1
ATOM 676 C CA . PRO A 1 86 ? 6.397 2.592 -16.901 1.00 76.75 86 PRO A CA 1
ATOM 677 C C . PRO A 1 86 ? 7.916 2.646 -16.698 1.00 76.75 86 PRO A C 1
ATOM 679 O O . PRO A 1 86 ? 8.417 2.416 -15.596 1.00 76.75 86 PRO A O 1
ATOM 682 N N . GLY A 1 87 ? 8.657 2.953 -17.764 1.00 78.06 87 GLY A N 1
ATOM 683 C CA . GLY A 1 87 ? 10.119 3.068 -17.721 1.00 78.06 87 GLY A CA 1
ATOM 684 C C . GLY A 1 87 ? 10.871 1.737 -17.596 1.00 78.06 87 GLY A C 1
ATOM 685 O O . GLY A 1 87 ? 12.090 1.747 -17.431 1.00 78.06 87 GLY A O 1
ATOM 686 N N . LYS A 1 88 ? 10.186 0.586 -17.676 1.00 75.75 88 LYS A N 1
ATOM 687 C CA . LYS A 1 88 ? 10.827 -0.733 -17.738 1.00 75.75 88 L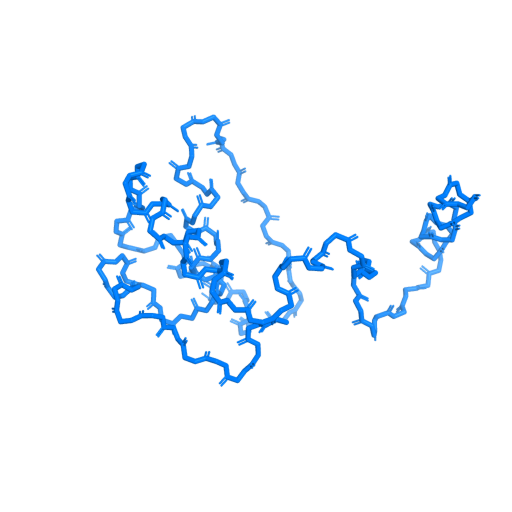YS A CA 1
ATOM 688 C C . LYS A 1 88 ? 10.852 -1.244 -19.173 1.00 75.75 88 LYS A C 1
ATOM 690 O O . LYS A 1 88 ? 9.835 -1.279 -19.855 1.00 75.75 88 LYS A O 1
ATOM 695 N N . SER A 1 89 ? 12.030 -1.684 -19.605 1.00 76.31 89 SER A N 1
ATOM 696 C CA . SER A 1 89 ? 12.209 -2.432 -20.846 1.00 76.31 89 SER A CA 1
ATOM 697 C C . SER A 1 89 ? 12.555 -3.870 -20.495 1.00 76.31 89 SER A C 1
ATOM 699 O O . SER A 1 89 ? 13.446 -4.121 -19.683 1.00 76.31 89 SER A O 1
ATOM 701 N N . TYR A 1 90 ? 11.833 -4.810 -21.093 1.00 78.75 90 TYR A N 1
ATOM 702 C CA . TYR A 1 90 ? 12.079 -6.238 -20.949 1.00 78.75 90 TYR A CA 1
ATOM 703 C C . TYR A 1 90 ? 12.603 -6.785 -22.276 1.00 78.75 90 TYR A C 1
ATOM 705 O O . TYR A 1 90 ? 12.262 -6.271 -23.342 1.00 78.75 90 TYR A O 1
ATOM 713 N N . GLN A 1 91 ? 13.436 -7.822 -22.226 1.00 83.38 91 GLN A N 1
ATOM 714 C CA . GLN A 1 91 ? 13.941 -8.503 -23.420 1.00 83.38 91 GLN A CA 1
ATOM 715 C C . GLN A 1 91 ? 13.164 -9.801 -23.701 1.00 83.38 91 GLN A C 1
ATOM 717 O O . GLN A 1 91 ? 12.378 -10.273 -22.877 1.00 83.38 91 GLN A O 1
ATOM 722 N N . GLY A 1 92 ? 13.364 -10.375 -24.890 1.00 85.00 92 GLY A N 1
ATOM 723 C CA . GLY A 1 92 ? 12.842 -11.697 -25.246 1.00 85.00 92 GLY A CA 1
ATOM 724 C C . GLY A 1 92 ? 11.313 -11.782 -25.334 1.00 85.00 92 GLY A C 1
ATOM 725 O O . GLY A 1 92 ? 10.654 -10.896 -25.885 1.00 85.00 92 GLY A O 1
ATOM 726 N N . LEU A 1 93 ? 10.749 -12.877 -24.813 1.00 83.25 93 LEU A N 1
ATOM 727 C CA . LEU A 1 93 ? 9.318 -13.202 -24.914 1.00 83.25 93 LEU A CA 1
ATOM 728 C C . LEU A 1 93 ? 8.416 -12.142 -24.267 1.00 83.25 93 LEU A C 1
ATOM 730 O O . LEU A 1 93 ? 7.353 -11.839 -24.804 1.00 83.25 93 LEU A O 1
ATOM 734 N N . ILE A 1 94 ? 8.867 -11.514 -23.176 1.00 76.69 94 ILE A N 1
ATOM 735 C CA . ILE A 1 94 ? 8.103 -10.461 -22.495 1.00 76.69 94 ILE A CA 1
ATOM 736 C C . ILE A 1 94 ? 7.957 -9.228 -23.395 1.00 76.69 94 ILE A C 1
ATOM 738 O O . ILE A 1 94 ? 6.864 -8.677 -23.501 1.00 76.69 94 ILE A O 1
ATOM 742 N N . ARG A 1 95 ? 9.013 -8.837 -24.126 1.00 80.69 95 ARG A N 1
ATOM 743 C CA . ARG A 1 95 ? 8.939 -7.725 -25.091 1.00 80.69 95 ARG A CA 1
ATOM 744 C C . ARG A 1 95 ? 7.908 -7.991 -26.183 1.00 80.69 95 ARG A C 1
ATOM 746 O O . ARG A 1 95 ? 7.130 -7.108 -26.528 1.00 80.69 95 ARG A O 1
ATOM 753 N N . ARG A 1 96 ? 7.905 -9.215 -26.721 1.00 80.31 96 ARG A N 1
ATOM 754 C CA . ARG A 1 96 ? 6.964 -9.628 -27.774 1.00 80.31 96 ARG A CA 1
ATOM 755 C C . ARG A 1 96 ? 5.520 -9.578 -27.269 1.00 80.31 96 ARG A C 1
ATOM 757 O O . ARG A 1 96 ? 4.665 -9.031 -27.957 1.00 80.31 96 ARG A O 1
ATOM 764 N N . ALA A 1 97 ? 5.271 -10.072 -26.055 1.00 78.50 97 ALA A N 1
ATOM 765 C CA . ALA A 1 97 ? 3.948 -10.058 -25.434 1.00 78.50 97 ALA A CA 1
ATOM 766 C C . ALA A 1 97 ? 3.433 -8.636 -25.142 1.00 78.50 97 ALA A C 1
ATOM 768 O O . ALA A 1 97 ? 2.263 -8.348 -25.395 1.00 78.50 97 ALA A O 1
ATOM 769 N N . ILE A 1 98 ? 4.298 -7.738 -24.651 1.00 75.12 98 ILE A N 1
ATOM 770 C CA . ILE A 1 98 ? 3.946 -6.325 -24.430 1.00 75.12 98 ILE A CA 1
ATOM 771 C C . ILE A 1 98 ? 3.555 -5.666 -25.760 1.00 75.12 98 ILE A C 1
ATOM 773 O O . ILE A 1 98 ? 2.472 -5.095 -25.854 1.00 75.12 98 ILE A O 1
ATOM 777 N N . ASN A 1 99 ? 4.377 -5.820 -26.804 1.00 76.94 99 ASN A N 1
ATOM 778 C CA . ASN A 1 99 ? 4.103 -5.240 -28.122 1.00 76.94 99 ASN A CA 1
ATOM 779 C C . ASN A 1 99 ? 2.798 -5.764 -28.745 1.00 76.94 99 ASN A C 1
ATOM 781 O O . ASN A 1 99 ? 2.040 -4.984 -29.316 1.00 76.94 99 ASN A O 1
ATOM 785 N N . ALA A 1 100 ? 2.519 -7.067 -28.618 1.00 74.19 100 ALA A N 1
ATOM 786 C CA . ALA A 1 100 ? 1.286 -7.667 -29.127 1.00 74.19 100 ALA A CA 1
ATOM 787 C C . ALA A 1 100 ? 0.038 -7.079 -28.447 1.00 74.19 100 ALA A C 1
ATOM 789 O O . ALA A 1 100 ? -0.941 -6.776 -29.120 1.00 74.19 100 ALA A O 1
ATOM 790 N N . ARG A 1 101 ? 0.085 -6.839 -27.129 1.00 65.25 101 ARG A N 1
ATOM 791 C CA . ARG A 1 101 ? -1.015 -6.181 -26.403 1.00 65.25 101 ARG A CA 1
ATOM 792 C C . ARG A 1 101 ? -1.222 -4.731 -26.833 1.00 65.25 101 ARG A C 1
ATOM 794 O O . ARG A 1 101 ? -2.361 -4.305 -26.967 1.00 65.25 101 ARG A O 1
ATOM 801 N N . THR A 1 102 ? -0.147 -3.983 -27.076 1.00 63.56 102 THR A N 1
ATOM 802 C CA . THR A 1 102 ? -0.247 -2.593 -27.550 1.00 63.56 102 THR A CA 1
ATOM 803 C C . THR A 1 102 ? -0.818 -2.502 -28.968 1.00 63.56 102 THR A C 1
ATOM 805 O O . THR A 1 102 ? -1.498 -1.531 -29.278 1.00 63.56 102 THR A O 1
ATOM 808 N N . ALA A 1 103 ? -0.578 -3.505 -29.818 1.00 61.56 103 ALA A N 1
ATOM 809 C CA . ALA A 1 103 ? -1.128 -3.559 -31.173 1.00 61.56 103 ALA A CA 1
ATOM 810 C C . ALA A 1 103 ? -2.640 -3.849 -31.211 1.00 61.56 103 ALA A C 1
ATOM 812 O O . ALA A 1 103 ? -3.307 -3.377 -32.117 1.00 61.56 103 ALA A O 1
ATOM 813 N N . VAL A 1 104 ? -3.173 -4.594 -30.234 1.00 59.19 104 VAL A N 1
ATOM 814 C CA . VAL A 1 104 ? -4.612 -4.924 -30.129 1.00 59.19 104 VAL A CA 1
ATOM 815 C C . VAL A 1 104 ? -5.430 -3.789 -29.491 1.00 59.19 104 VAL A C 1
ATOM 817 O O . VAL A 1 104 ? -6.644 -3.744 -29.636 1.00 59.19 104 VAL A O 1
ATOM 820 N N . ALA A 1 105 ? -4.776 -2.869 -28.776 1.00 54.91 105 ALA A N 1
ATOM 821 C CA . ALA A 1 105 ? -5.407 -1.708 -28.142 1.00 54.91 105 ALA A CA 1
ATOM 822 C C . ALA A 1 105 ? -5.468 -0.454 -29.048 1.00 54.91 105 ALA A C 1
ATOM 824 O O . ALA A 1 105 ? -5.775 0.631 -28.555 1.00 54.91 105 ALA A O 1
ATOM 825 N N . ARG A 1 106 ? -5.131 -0.589 -30.337 1.00 44.88 106 ARG A N 1
ATOM 826 C CA . ARG A 1 106 ? -5.266 0.432 -31.388 1.00 44.88 106 ARG A CA 1
ATOM 827 C C . ARG A 1 106 ? -6.321 -0.009 -32.389 1.00 44.88 106 ARG A C 1
ATOM 829 O O . ARG A 1 106 ? -6.991 0.896 -32.923 1.00 44.88 106 ARG A O 1
#

Foldseek 3Di:
DCPPHDDDPCCVVQPQPDVLLLVLLLQCQPPPDDDDDDDDPDVVSVVNNVSNPDGDRDDPVVSVVSVVVLVPDPCSVVPVVDQPPPPDDDDDPVNVVSVVVVVVVD

Radius of gyration: 15.99 Å; chains: 1; bounding box: 30×30×44 Å

Sequence (106 aa):
LVQGRPLPSFAKEIACENWAQYFLKWVISHPAITCVIPATSNPVHQAQNIGALRGHLPDKGLRSRMLKRMESILGFDKLQETPPYPGKSYQGLIRRAINARTAVAR